Protein AF-A0A925H6K3-F1 (afdb_monomer_lite)

Structure (mmCIF, N/CA/C/O backbone):
data_AF-A0A925H6K3-F1
#
_entry.id   AF-A0A925H6K3-F1
#
loop_
_atom_site.group_PDB
_atom_site.id
_atom_site.type_symbol
_atom_site.label_atom_id
_atom_site.label_alt_id
_atom_site.label_comp_id
_atom_site.label_asym_id
_atom_site.label_entity_id
_atom_site.label_seq_id
_atom_site.pdbx_PDB_ins_code
_atom_site.Cartn_x
_atom_site.Cartn_y
_atom_site.Cartn_z
_atom_site.occupancy
_atom_site.B_iso_or_equiv
_atom_site.auth_seq_id
_atom_site.auth_comp_id
_atom_site.auth_asym_id
_atom_site.auth_atom_id
_atom_site.pdbx_PDB_model_num
ATOM 1 N N . ALA A 1 1 ? 1.973 14.344 10.032 1.00 70.00 1 ALA A N 1
ATOM 2 C CA . ALA A 1 1 ? 1.723 12.887 10.063 1.00 70.00 1 ALA A CA 1
ATOM 3 C C . ALA A 1 1 ? 0.424 12.586 10.804 1.00 70.00 1 ALA A C 1
ATOM 5 O O . ALA A 1 1 ? -0.389 11.840 10.281 1.00 70.00 1 ALA A O 1
ATOM 6 N N . GLU A 1 2 ? 0.194 13.216 11.958 1.00 78.38 2 GLU A N 1
ATOM 7 C CA . GLU A 1 2 ? -1.033 13.057 12.755 1.00 78.38 2 GLU A CA 1
ATOM 8 C C . GLU A 1 2 ? -2.308 13.470 11.998 1.00 78.38 2 GLU A C 1
ATOM 10 O O . GLU A 1 2 ? -3.217 12.654 11.888 1.00 78.38 2 GLU A O 1
ATOM 15 N N . ASP A 1 3 ? -2.327 14.631 11.332 1.00 89.44 3 ASP A N 1
ATOM 16 C CA . ASP A 1 3 ? -3.476 15.042 10.495 1.00 89.44 3 ASP A CA 1
ATOM 17 C C . ASP A 1 3 ? -3.797 14.036 9.373 1.00 89.44 3 ASP A C 1
ATOM 19 O O . ASP A 1 3 ? -4.956 13.802 9.019 1.00 89.44 3 ASP A O 1
ATOM 23 N N . ALA A 1 4 ? -2.759 13.412 8.803 1.00 94.06 4 ALA A N 1
ATOM 24 C CA . ALA A 1 4 ? -2.916 12.405 7.757 1.00 94.06 4 ALA A CA 1
ATOM 25 C C . ALA A 1 4 ? -3.494 11.099 8.320 1.00 94.06 4 ALA A C 1
ATOM 27 O O . ALA A 1 4 ? -4.319 10.467 7.662 1.00 94.06 4 ALA A O 1
ATOM 28 N N . LEU A 1 5 ? -3.101 10.724 9.542 1.00 96.12 5 LEU A N 1
ATOM 29 C CA . LEU A 1 5 ? -3.650 9.572 10.251 1.00 96.12 5 LEU A CA 1
ATOM 30 C C . LEU A 1 5 ? -5.125 9.780 10.584 1.00 96.12 5 LEU A C 1
ATOM 32 O O . LEU A 1 5 ? -5.945 8.935 10.236 1.00 96.12 5 LEU A O 1
ATOM 36 N N . GLU A 1 6 ? -5.476 10.919 11.179 1.00 96.56 6 GLU A N 1
ATOM 37 C CA . GLU A 1 6 ? -6.867 11.254 11.493 1.00 96.56 6 GLU A CA 1
ATOM 38 C C . GLU A 1 6 ? -7.745 11.232 10.233 1.00 96.56 6 GLU A C 1
ATOM 40 O O . GLU A 1 6 ? -8.830 10.648 10.225 1.00 96.56 6 GLU A O 1
ATOM 45 N N . THR A 1 7 ? -7.249 11.809 9.137 1.00 97.19 7 THR A N 1
ATOM 46 C CA . THR A 1 7 ? -7.962 11.825 7.854 1.00 97.19 7 THR A CA 1
ATOM 47 C C . THR A 1 7 ? -8.149 10.417 7.287 1.00 97.19 7 THR A C 1
ATOM 49 O O . THR A 1 7 ? -9.247 10.072 6.848 1.00 97.19 7 THR A O 1
ATOM 52 N N . ALA A 1 8 ? -7.107 9.582 7.312 1.00 97.44 8 ALA A N 1
ATOM 53 C CA . ALA A 1 8 ? -7.175 8.212 6.811 1.00 97.44 8 ALA A CA 1
ATOM 54 C C . ALA A 1 8 ? -8.122 7.332 7.649 1.00 97.44 8 ALA A C 1
ATOM 56 O O . ALA A 1 8 ? -8.886 6.548 7.086 1.00 97.44 8 ALA A O 1
ATOM 57 N N . LEU A 1 9 ? -8.133 7.508 8.976 1.00 98.12 9 LEU A N 1
ATOM 58 C CA . LEU A 1 9 ? -9.061 6.822 9.882 1.00 98.12 9 LEU A CA 1
ATOM 59 C C . LEU A 1 9 ? -10.515 7.224 9.612 1.00 98.12 9 LEU A C 1
ATOM 61 O O . LEU A 1 9 ? -11.377 6.358 9.483 1.00 98.12 9 LEU A O 1
ATOM 65 N N . ARG A 1 10 ? -10.785 8.525 9.445 1.00 97.56 10 ARG A N 1
ATOM 66 C CA . ARG A 1 10 ? -12.121 9.021 9.076 1.00 97.56 10 ARG A CA 1
ATOM 67 C C . ARG A 1 10 ? -12.580 8.498 7.718 1.00 97.56 10 ARG A C 1
ATOM 69 O O . ARG A 1 10 ? -13.749 8.156 7.558 1.00 97.56 10 ARG A O 1
ATOM 76 N N . ALA A 1 11 ? -11.674 8.426 6.742 1.00 97.88 11 ALA A N 1
ATOM 77 C CA . ALA A 1 11 ? -11.981 7.865 5.431 1.00 97.88 11 ALA A CA 1
ATOM 78 C C . ALA A 1 11 ? -12.360 6.378 5.528 1.00 97.88 11 ALA A C 1
ATOM 80 O O . ALA A 1 11 ? -13.330 5.957 4.896 1.00 97.88 11 ALA A O 1
ATOM 81 N N . LEU A 1 12 ? -11.643 5.605 6.352 1.00 98.31 12 LEU A N 1
ATOM 82 C CA . LEU A 1 12 ? -11.968 4.202 6.605 1.00 98.31 12 LEU A CA 1
ATOM 83 C C . LEU A 1 12 ? -13.345 4.059 7.264 1.00 98.31 12 LEU A C 1
ATOM 85 O O . LEU A 1 12 ? -14.166 3.281 6.780 1.00 98.31 12 LEU A O 1
ATOM 89 N N . GLU A 1 13 ? -13.620 4.837 8.313 1.00 98.00 13 GLU A N 1
ATOM 90 C CA . GLU A 1 13 ? -14.911 4.821 9.012 1.00 98.00 13 GLU A CA 1
ATOM 91 C C . GLU A 1 13 ? -16.068 5.153 8.057 1.00 98.00 13 GLU A C 1
ATOM 93 O O . GLU A 1 13 ? -17.089 4.465 8.038 1.00 98.00 13 GLU A O 1
ATOM 98 N N . LEU A 1 14 ? -15.912 6.181 7.218 1.00 97.62 14 LEU A N 1
ATOM 99 C CA . LEU A 1 14 ? -16.936 6.560 6.246 1.00 97.62 14 LEU A CA 1
ATOM 100 C C . LEU A 1 14 ? -17.151 5.469 5.187 1.00 97.62 14 LEU A C 1
ATOM 102 O O . LEU A 1 14 ? -18.296 5.168 4.843 1.00 97.62 14 LEU A O 1
ATOM 106 N N . GLY A 1 15 ? -16.072 4.853 4.696 1.00 97.75 15 GLY A N 1
ATOM 107 C CA . GLY A 1 15 ? -16.148 3.710 3.786 1.00 97.75 15 GLY A CA 1
ATOM 108 C C . GLY A 1 15 ? -16.918 2.541 4.404 1.00 97.75 15 GLY A C 1
ATOM 109 O O . GLY A 1 15 ? -17.819 2.001 3.769 1.00 97.75 15 GLY A O 1
ATOM 110 N N . GLN A 1 16 ? -16.640 2.210 5.668 1.00 97.75 16 GLN A N 1
ATOM 111 C CA . GLN A 1 16 ? -17.345 1.161 6.413 1.00 97.75 16 GLN A CA 1
ATOM 112 C C . GLN A 1 16 ? -18.828 1.489 6.610 1.00 97.75 16 GLN A C 1
ATOM 114 O O . GLN A 1 16 ? -19.683 0.657 6.326 1.00 97.75 16 GLN A O 1
ATOM 119 N N . ARG A 1 17 ? -19.151 2.718 7.029 1.00 98.00 17 ARG A N 1
ATOM 120 C CA . ARG A 1 17 ? -20.538 3.176 7.232 1.00 98.00 17 ARG A CA 1
ATOM 121 C C . ARG A 1 17 ? -21.374 3.192 5.955 1.00 98.00 17 ARG A C 1
ATOM 123 O O . ARG A 1 17 ? -22.595 3.122 6.033 1.00 98.00 17 ARG A O 1
ATOM 130 N N . THR A 1 18 ? -20.727 3.351 4.805 1.00 97.81 18 THR A N 1
ATOM 131 C CA . THR A 1 18 ? -21.374 3.338 3.486 1.00 97.81 18 THR A CA 1
ATOM 132 C C . THR A 1 18 ? -21.274 1.980 2.795 1.00 97.81 18 THR A C 1
ATOM 134 O O . THR A 1 18 ? -21.737 1.852 1.666 1.00 97.81 18 THR A O 1
ATOM 137 N N . GLU A 1 19 ? -20.659 0.988 3.452 1.00 97.06 19 GLU A N 1
ATOM 138 C CA . GLU A 1 19 ? -20.369 -0.347 2.912 1.00 97.06 19 GLU A CA 1
ATOM 139 C C . GLU A 1 19 ? -19.629 -0.311 1.559 1.00 97.06 19 GLU A C 1
ATOM 141 O O . GLU A 1 19 ? -19.684 -1.247 0.758 1.00 97.06 19 GLU A O 1
ATOM 146 N N . ASN A 1 20 ? -18.898 0.777 1.298 1.00 97.94 20 ASN A N 1
ATOM 147 C CA . ASN A 1 20 ? -18.215 1.009 0.036 1.00 97.94 20 ASN A CA 1
ATOM 148 C C . ASN A 1 20 ? -16.816 0.380 0.066 1.00 97.94 20 ASN A C 1
ATOM 150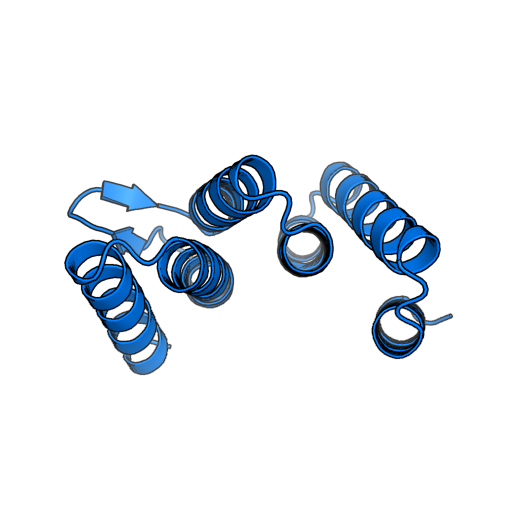 O O . ASN A 1 20 ? -15.873 0.939 0.632 1.00 97.94 20 ASN A O 1
ATOM 154 N N . GLN A 1 21 ? -16.683 -0.782 -0.574 1.00 97.62 21 GLN A N 1
ATOM 155 C CA . GLN A 1 21 ? -15.440 -1.557 -0.571 1.00 97.62 21 GLN A CA 1
ATOM 156 C C . GLN A 1 21 ? -14.266 -0.823 -1.240 1.00 97.62 21 GLN A C 1
ATOM 158 O O . GLN A 1 21 ? -13.146 -0.912 -0.740 1.00 97.62 21 GLN A O 1
ATOM 163 N N . ASP A 1 22 ? -14.511 -0.021 -2.284 1.00 96.56 22 ASP A N 1
ATOM 164 C CA . ASP A 1 22 ? -13.463 0.785 -2.929 1.00 96.56 22 ASP A CA 1
ATOM 165 C C . ASP A 1 22 ? -12.878 1.816 -1.955 1.00 96.56 22 ASP A C 1
ATOM 167 O O . ASP A 1 22 ? -11.657 1.999 -1.871 1.00 96.56 22 ASP A O 1
ATOM 171 N N . TYR A 1 23 ? -13.743 2.486 -1.186 1.00 97.69 23 TYR A N 1
ATOM 172 C CA . TYR A 1 23 ? -13.327 3.453 -0.170 1.00 97.69 23 TYR A CA 1
ATOM 173 C C . TYR A 1 23 ? -12.625 2.781 1.003 1.00 97.69 23 TYR A C 1
ATOM 175 O O . TYR A 1 23 ? -11.583 3.272 1.434 1.00 97.69 23 TYR A O 1
ATOM 183 N N . ILE A 1 24 ? -13.131 1.638 1.468 1.00 98.56 24 ILE A N 1
ATOM 184 C CA . ILE A 1 24 ? -12.493 0.847 2.528 1.00 98.56 24 ILE A CA 1
ATOM 185 C C . ILE A 1 24 ? -11.076 0.438 2.103 1.00 98.56 24 ILE A C 1
ATOM 187 O O . ILE A 1 24 ? -10.109 0.710 2.816 1.00 98.56 24 ILE A O 1
ATOM 191 N N . ALA A 1 25 ? -10.922 -0.153 0.918 1.00 98.44 25 ALA A N 1
ATOM 192 C CA . ALA A 1 25 ? -9.633 -0.616 0.413 1.00 98.44 25 ALA A CA 1
ATOM 193 C C . ALA A 1 25 ? -8.643 0.535 0.171 1.00 98.44 25 ALA A C 1
ATOM 195 O O . ALA A 1 25 ? -7.453 0.424 0.487 1.00 98.44 25 ALA A O 1
ATOM 196 N N . SER A 1 26 ? -9.130 1.664 -0.352 1.00 98.38 26 SER A N 1
ATOM 197 C CA . SER A 1 26 ? -8.320 2.868 -0.567 1.00 98.38 26 SER A CA 1
ATOM 198 C C . SER A 1 26 ? -7.865 3.500 0.749 1.00 98.38 26 SER A C 1
ATOM 200 O O . SER A 1 26 ? -6.706 3.914 0.868 1.00 98.38 26 SER A O 1
ATOM 202 N N . ALA A 1 27 ? -8.745 3.542 1.751 1.00 98.44 27 ALA A N 1
ATOM 203 C CA . ALA A 1 27 ? -8.416 4.030 3.083 1.00 98.44 27 ALA A CA 1
ATOM 204 C C . ALA A 1 27 ? -7.369 3.135 3.756 1.00 98.44 27 ALA A C 1
ATOM 206 O O . ALA A 1 27 ? -6.387 3.653 4.281 1.00 98.44 27 ALA A O 1
ATOM 207 N N . TRP A 1 28 ? -7.488 1.808 3.641 1.00 98.81 28 TRP A N 1
ATOM 208 C CA . TRP A 1 28 ? -6.473 0.876 4.140 1.00 98.81 28 TRP A CA 1
ATOM 209 C C . TRP A 1 28 ? -5.093 1.084 3.510 1.00 98.81 28 TRP A C 1
ATOM 211 O O . TRP A 1 28 ? -4.095 1.132 4.228 1.00 98.81 28 TRP A O 1
ATOM 221 N N . ARG A 1 29 ? -5.011 1.291 2.188 1.00 98.75 29 ARG A N 1
ATOM 222 C CA . ARG A 1 29 ? -3.728 1.613 1.536 1.00 98.75 29 ARG A CA 1
ATOM 223 C C . ARG A 1 29 ? -3.151 2.919 2.072 1.00 98.75 29 ARG A C 1
ATOM 225 O O . ARG A 1 29 ? -1.947 3.017 2.297 1.00 98.75 29 ARG A O 1
ATOM 232 N N . THR A 1 30 ? -4.008 3.916 2.275 1.00 98.44 30 THR A N 1
ATOM 233 C CA . THR A 1 30 ? -3.603 5.219 2.814 1.00 98.44 30 THR A CA 1
ATOM 234 C C . THR A 1 30 ? -3.094 5.077 4.245 1.00 98.44 30 THR A C 1
ATOM 236 O O . THR A 1 30 ? -2.052 5.637 4.567 1.00 98.44 30 THR A O 1
ATOM 239 N N . LEU A 1 31 ? -3.753 4.268 5.078 1.00 98.50 31 LEU A N 1
ATOM 240 C CA . LEU A 1 31 ? -3.275 3.920 6.415 1.00 98.50 31 LEU A CA 1
ATOM 241 C C . LEU A 1 31 ? -1.920 3.210 6.361 1.00 98.50 31 LEU A C 1
ATOM 243 O O . LEU A 1 31 ? -1.061 3.542 7.164 1.00 98.50 31 LEU A O 1
ATOM 247 N N . GLY A 1 32 ? -1.677 2.326 5.387 1.00 98.31 32 GLY A N 1
ATOM 248 C CA . GLY A 1 32 ? -0.357 1.718 5.178 1.00 98.31 32 GLY A CA 1
ATOM 249 C C . GLY A 1 32 ? 0.729 2.750 4.861 1.00 98.31 32 GLY A C 1
ATOM 250 O O . GLY A 1 32 ? 1.802 2.736 5.463 1.00 98.31 32 GLY A O 1
ATOM 251 N N . LEU A 1 33 ? 0.434 3.713 3.982 1.00 98.00 33 LEU A N 1
ATOM 252 C CA . LEU A 1 33 ? 1.345 4.825 3.684 1.00 98.00 33 LEU A CA 1
ATOM 253 C C . LEU A 1 33 ? 1.593 5.709 4.912 1.00 98.00 33 LEU A C 1
ATOM 255 O O . LEU A 1 33 ? 2.735 6.067 5.190 1.00 98.00 33 LEU A O 1
ATOM 259 N N . VAL A 1 34 ? 0.549 6.046 5.664 1.00 97.56 34 VAL A N 1
ATOM 260 C CA . VAL A 1 34 ? 0.669 6.866 6.872 1.00 97.56 34 VAL A CA 1
ATOM 261 C C . VAL A 1 34 ? 1.470 6.128 7.944 1.00 97.56 34 VAL A C 1
ATOM 263 O O . VAL A 1 34 ? 2.457 6.675 8.427 1.00 97.56 34 VAL A O 1
ATOM 266 N N . ALA A 1 35 ? 1.117 4.876 8.248 1.00 97.06 35 ALA A N 1
ATOM 267 C CA . ALA A 1 35 ? 1.806 4.015 9.208 1.00 97.06 35 ALA A CA 1
ATOM 268 C C . ALA A 1 35 ? 3.285 3.809 8.852 1.00 97.06 35 ALA A C 1
ATOM 270 O O . ALA A 1 35 ? 4.111 3.715 9.750 1.00 97.06 35 ALA A O 1
ATOM 271 N N . SER A 1 36 ? 3.651 3.823 7.563 1.00 96.06 36 SER A N 1
ATOM 272 C CA . SER A 1 36 ? 5.058 3.723 7.141 1.00 96.06 36 SER A CA 1
ATOM 273 C C . SER A 1 36 ? 5.943 4.884 7.621 1.00 96.06 36 SER A C 1
ATOM 275 O O . SER A 1 36 ? 7.165 4.763 7.613 1.00 96.06 36 SER A O 1
ATOM 277 N N . SER A 1 37 ? 5.335 6.000 8.041 1.00 95.00 37 SER A N 1
ATOM 278 C CA . SER A 1 37 ? 6.031 7.166 8.602 1.00 95.00 37 SER A CA 1
ATOM 279 C C . SER A 1 37 ? 6.143 7.137 10.132 1.00 95.00 37 SER A C 1
ATOM 281 O O . SER A 1 37 ? 6.729 8.054 10.706 1.00 95.00 37 SER A O 1
ATOM 283 N N . PHE A 1 38 ? 5.575 6.128 10.799 1.00 92.94 38 PHE A N 1
ATOM 284 C CA . PHE A 1 38 ? 5.644 5.957 12.250 1.00 92.94 38 PHE A CA 1
ATOM 285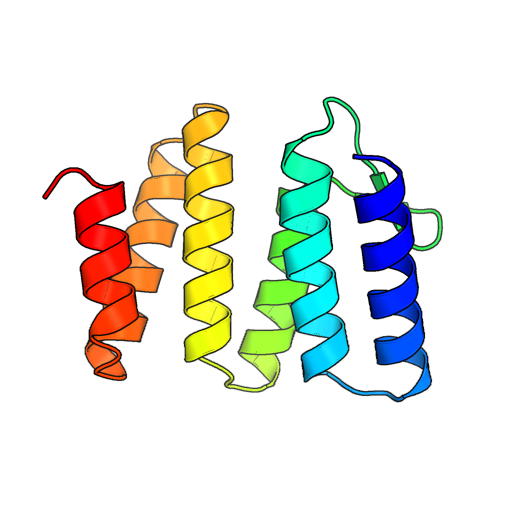 C C . PHE A 1 38 ? 6.609 4.824 12.610 1.00 92.94 38 PHE A C 1
ATOM 287 O O . PHE A 1 38 ? 6.717 3.829 11.898 1.00 92.94 38 PHE A O 1
ATOM 294 N N . ALA A 1 39 ? 7.316 4.985 13.731 1.00 91.62 39 ALA A N 1
ATOM 295 C CA . ALA A 1 39 ? 8.144 3.919 14.297 1.00 91.62 39 ALA A CA 1
ATOM 296 C C . ALA A 1 39 ? 7.290 2.853 15.004 1.00 91.62 39 ALA A C 1
ATOM 298 O O . ALA A 1 39 ? 7.618 1.672 14.965 1.00 91.62 39 ALA A O 1
ATOM 299 N N . GLU A 1 40 ? 6.187 3.287 15.616 1.00 93.94 40 GLU A N 1
ATOM 300 C CA . GLU A 1 40 ? 5.258 2.437 16.356 1.00 93.94 40 GLU A CA 1
ATOM 301 C C . GLU A 1 40 ? 3.993 2.142 15.532 1.00 93.94 40 GLU A C 1
ATOM 303 O O . GLU A 1 40 ? 3.597 2.967 14.699 1.00 93.94 40 GLU A O 1
ATOM 308 N N . PRO A 1 41 ? 3.323 0.999 15.769 1.00 96.56 41 PRO A N 1
ATOM 309 C CA . PRO A 1 41 ? 2.032 0.695 15.162 1.00 96.56 41 PRO A CA 1
ATOM 310 C C . PRO A 1 41 ? 0.976 1.770 15.442 1.00 96.56 41 PRO A C 1
ATOM 312 O O . PRO A 1 41 ? 0.915 2.346 16.530 1.00 96.56 41 PRO A O 1
ATOM 315 N N . ILE A 1 42 ? 0.086 1.987 14.477 1.00 96.69 42 ILE A N 1
ATOM 316 C CA . ILE A 1 42 ? -1.079 2.859 14.642 1.00 96.69 42 ILE A CA 1
ATOM 317 C C . ILE A 1 42 ? -2.258 2.071 15.219 1.00 96.69 42 ILE A C 1
ATOM 319 O O . ILE A 1 42 ? -2.344 0.855 15.056 1.00 96.69 42 ILE A O 1
ATOM 323 N N . LEU A 1 43 ? -3.197 2.758 15.869 1.00 97.31 43 LEU A N 1
ATOM 324 C CA . LEU A 1 43 ? -4.439 2.143 16.335 1.00 97.31 43 LEU A CA 1
ATOM 325 C C . LEU A 1 43 ? -5.544 2.321 15.295 1.00 97.31 43 LEU A C 1
ATOM 327 O O . LEU A 1 43 ? -5.925 3.445 14.971 1.00 97.31 43 LEU A O 1
ATOM 331 N N . VAL A 1 44 ? -6.098 1.209 14.816 1.00 97.19 44 VAL A N 1
ATOM 332 C CA . VAL A 1 44 ? -7.262 1.191 13.924 1.00 97.19 44 VAL A CA 1
ATOM 333 C C . VAL A 1 44 ? -8.343 0.343 14.579 1.00 97.19 44 VAL A C 1
ATOM 335 O O . VAL A 1 44 ? -8.141 -0.842 14.821 1.00 97.19 44 VAL A O 1
ATOM 338 N N . GLY A 1 45 ? -9.477 0.952 14.938 1.00 91.81 45 GLY A N 1
ATOM 339 C CA . GLY A 1 45 ? -10.558 0.240 15.637 1.00 91.81 45 GLY A CA 1
ATOM 340 C C . GLY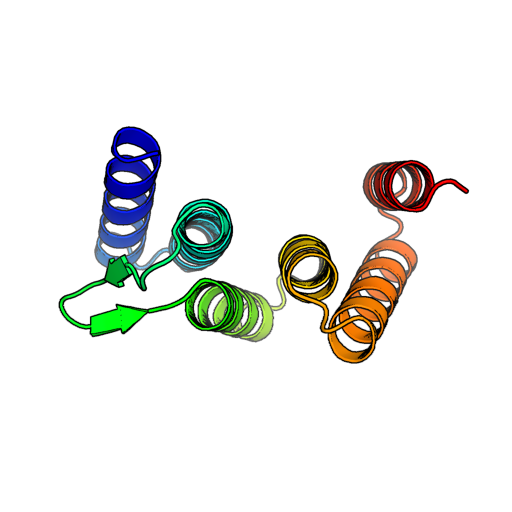 A 1 45 ? -10.159 -0.334 17.006 1.00 91.81 45 GLY A C 1
ATOM 341 O O . GLY A 1 45 ? -10.764 -1.297 17.460 1.00 91.81 45 GLY A O 1
ATOM 342 N N . GLY A 1 46 ? -9.133 0.231 17.654 1.00 93.12 46 GLY A N 1
ATOM 343 C CA . GLY A 1 46 ? -8.593 -0.263 18.927 1.00 93.12 46 GLY A CA 1
ATOM 344 C C . GLY A 1 46 ? -7.531 -1.358 18.791 1.00 93.12 46 GLY A C 1
ATOM 345 O O . GLY A 1 46 ? -6.950 -1.756 19.797 1.00 93.12 46 GLY A O 1
ATOM 346 N N . GLU A 1 47 ? -7.225 -1.806 17.573 1.00 97.00 47 GLU A N 1
ATOM 347 C CA . GLU A 1 47 ? -6.171 -2.785 17.315 1.00 97.00 47 GLU A CA 1
ATOM 348 C C . GLU A 1 47 ? -4.898 -2.108 16.807 1.00 97.00 47 GLU A C 1
ATOM 350 O O . GLU A 1 47 ? -4.948 -1.226 15.946 1.00 97.00 47 GLU A O 1
ATOM 355 N N . ALA A 1 48 ? -3.748 -2.547 17.320 1.00 97.69 48 ALA A N 1
ATOM 356 C CA . ALA A 1 48 ? -2.445 -2.117 16.829 1.00 97.69 48 ALA A CA 1
ATOM 357 C C . ALA A 1 48 ? -2.180 -2.723 15.445 1.00 97.69 48 ALA A C 1
ATOM 359 O O . ALA A 1 48 ? -2.206 -3.943 15.271 1.00 97.69 48 ALA A O 1
ATOM 360 N N . ARG A 1 49 ? -1.921 -1.866 14.459 1.00 98.19 49 ARG A N 1
ATOM 361 C CA . ARG A 1 49 ? -1.660 -2.239 13.068 1.00 98.19 49 ARG A CA 1
ATOM 362 C C . ARG A 1 49 ? -0.404 -1.521 12.583 1.00 98.19 49 ARG A C 1
ATOM 364 O O . ARG A 1 49 ? -0.281 -0.305 12.723 1.00 98.19 49 ARG A O 1
ATOM 371 N N . ASP A 1 50 ? 0.536 -2.273 12.023 1.00 97.75 50 ASP A N 1
ATOM 372 C CA . ASP A 1 50 ? 1.680 -1.705 11.312 1.00 97.75 50 ASP A CA 1
ATOM 373 C C . ASP A 1 50 ? 1.330 -1.441 9.834 1.00 97.75 50 ASP A C 1
ATOM 375 O O . ASP A 1 50 ? 0.227 -1.738 9.361 1.00 97.75 50 ASP A O 1
ATOM 379 N N . ALA A 1 51 ? 2.272 -0.866 9.084 1.00 98.00 51 ALA A N 1
ATOM 380 C CA . ALA A 1 51 ? 2.048 -0.552 7.676 1.00 98.00 51 ALA A CA 1
ATOM 381 C C . ALA A 1 51 ? 1.763 -1.804 6.830 1.00 98.00 51 ALA A C 1
ATOM 383 O O . ALA A 1 51 ? 0.889 -1.760 5.963 1.00 98.00 51 ALA A O 1
ATOM 384 N N . ALA A 1 52 ? 2.451 -2.918 7.101 1.00 98.00 52 ALA A N 1
ATOM 385 C CA . ALA A 1 52 ? 2.250 -4.180 6.394 1.00 98.00 52 ALA A CA 1
ATOM 386 C C . ALA A 1 52 ? 0.833 -4.732 6.617 1.00 98.00 52 ALA A C 1
ATOM 388 O O . ALA A 1 52 ? 0.177 -5.135 5.658 1.00 98.00 52 ALA A O 1
ATOM 389 N N . ALA A 1 53 ? 0.317 -4.679 7.849 1.00 98.50 53 ALA A N 1
ATOM 390 C CA . ALA A 1 53 ? -1.051 -5.073 8.163 1.00 98.50 53 ALA A CA 1
ATOM 391 C C . ALA A 1 53 ? -2.077 -4.208 7.413 1.00 98.50 53 ALA A C 1
ATOM 393 O O . ALA A 1 53 ? -3.023 -4.739 6.832 1.00 98.50 53 ALA A O 1
ATOM 394 N N . CYS A 1 54 ? -1.876 -2.888 7.362 1.00 98.75 54 CYS A N 1
ATOM 395 C CA . CYS A 1 54 ? -2.764 -1.989 6.623 1.00 98.75 54 CYS A CA 1
ATOM 396 C C . CYS A 1 54 ? -2.723 -2.225 5.101 1.00 98.75 54 CYS A C 1
ATOM 398 O O . CYS A 1 54 ? -3.773 -2.264 4.455 1.00 98.75 54 CYS A O 1
ATOM 400 N N . PHE A 1 55 ? -1.537 -2.426 4.514 1.00 98.75 55 PHE A N 1
ATOM 401 C CA . PHE A 1 55 ? -1.424 -2.796 3.100 1.00 98.75 55 PHE A CA 1
ATOM 402 C C . PHE A 1 55 ? -2.062 -4.157 2.814 1.00 98.75 55 PHE A C 1
ATOM 404 O O . PHE A 1 55 ? -2.728 -4.302 1.790 1.00 98.75 55 PHE A O 1
ATOM 411 N N . GLY A 1 56 ? -1.920 -5.121 3.726 1.00 98.75 56 GLY A N 1
ATOM 412 C CA . GLY A 1 56 ? -2.547 -6.437 3.643 1.00 98.75 56 GLY A CA 1
ATOM 413 C C . GLY A 1 56 ? -4.073 -6.364 3.571 1.00 98.75 56 GLY A C 1
ATOM 414 O O . GLY A 1 56 ? -4.663 -6.980 2.685 1.00 98.75 56 GLY A O 1
ATOM 415 N N . GLU A 1 57 ? -4.715 -5.560 4.425 1.00 98.69 57 GLU A N 1
ATOM 416 C CA . GLU A 1 57 ? -6.172 -5.353 4.365 1.00 98.69 57 GLU A CA 1
ATOM 417 C C . GLU A 1 57 ? -6.604 -4.703 3.046 1.00 98.69 57 GLU A C 1
ATOM 419 O O . GLU A 1 57 ? -7.556 -5.156 2.413 1.00 98.69 57 GLU A O 1
ATOM 424 N N . SER A 1 58 ? -5.874 -3.683 2.580 1.00 98.88 58 SER A N 1
ATOM 425 C CA . SER A 1 58 ? -6.151 -3.058 1.280 1.00 98.88 58 SER A CA 1
ATOM 426 C C . SER A 1 58 ? -6.055 -4.062 0.133 1.00 98.88 58 SER A C 1
ATOM 428 O O . SER A 1 58 ? -6.940 -4.132 -0.721 1.00 98.88 58 SER A O 1
ATOM 430 N N . LEU A 1 59 ? -4.982 -4.857 0.126 1.00 98.69 59 LEU A N 1
ATOM 431 C CA . LEU A 1 59 ? -4.721 -5.853 -0.901 1.00 98.69 59 LEU A CA 1
ATOM 432 C C . LEU A 1 59 ? -5.807 -6.928 -0.909 1.00 98.69 59 LEU A C 1
ATOM 434 O O . LEU A 1 59 ? -6.283 -7.292 -1.983 1.00 98.69 59 LEU A O 1
ATOM 438 N N . ARG A 1 60 ? -6.223 -7.402 0.272 1.00 98.75 60 ARG A N 1
ATOM 439 C CA . ARG A 1 60 ? -7.297 -8.385 0.430 1.00 98.75 60 ARG A CA 1
ATOM 440 C C . ARG A 1 60 ? -8.598 -7.875 -0.188 1.00 98.75 60 ARG A C 1
ATOM 442 O O . ARG A 1 60 ? -9.140 -8.541 -1.065 1.00 98.75 60 ARG A O 1
ATOM 449 N N . VAL A 1 61 ? -9.042 -6.675 0.191 1.00 98.62 61 VAL A N 1
ATOM 450 C CA . VAL A 1 61 ? -10.307 -6.115 -0.312 1.00 98.62 61 VAL A CA 1
ATOM 451 C C . VAL A 1 61 ? -10.243 -5.881 -1.826 1.00 98.62 61 VAL A C 1
ATOM 453 O O . VAL A 1 61 ? -11.119 -6.348 -2.547 1.00 98.62 61 VAL A O 1
ATOM 456 N N . PHE A 1 62 ? -9.181 -5.263 -2.359 1.00 98.75 62 PHE A N 1
ATOM 457 C CA . PHE A 1 62 ? -9.066 -5.079 -3.814 1.00 98.75 62 PHE A CA 1
ATOM 458 C C . PHE A 1 62 ? -8.982 -6.400 -4.593 1.00 98.75 62 PHE A C 1
ATOM 460 O O . PHE A 1 62 ? -9.455 -6.465 -5.728 1.00 98.75 62 PHE A O 1
ATOM 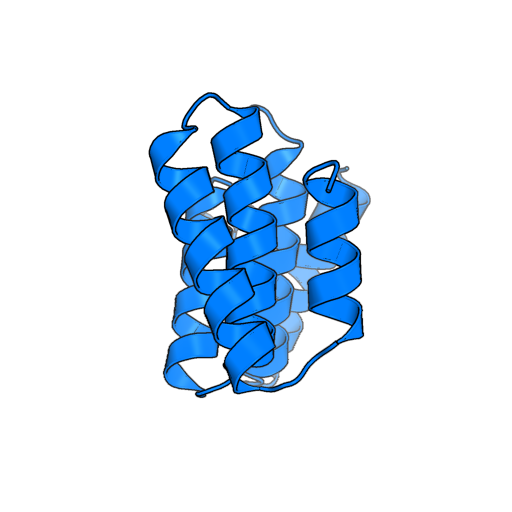467 N N . THR A 1 63 ? -8.418 -7.455 -3.997 1.00 98.31 63 THR A N 1
ATOM 468 C CA . THR A 1 63 ? -8.405 -8.799 -4.595 1.00 98.31 63 THR A CA 1
ATOM 469 C C . THR A 1 63 ? -9.813 -9.388 -4.653 1.00 98.31 63 THR A C 1
ATOM 471 O O . THR A 1 63 ? -10.225 -9.867 -5.706 1.00 98.31 63 THR A O 1
ATOM 474 N N . GLU A 1 64 ? -10.571 -9.311 -3.556 1.00 98.25 64 GLU A N 1
ATOM 475 C CA . GLU A 1 64 ? -11.964 -9.780 -3.482 1.00 98.25 64 GLU A CA 1
ATOM 476 C C . GLU A 1 64 ? -12.874 -9.042 -4.480 1.00 98.25 64 GLU A C 1
ATOM 478 O O . GLU A 1 64 ? -13.773 -9.642 -5.066 1.00 98.25 64 GLU A O 1
ATOM 483 N N . MET A 1 65 ? -12.600 -7.760 -4.733 1.00 97.62 65 MET A N 1
ATOM 484 C CA . MET A 1 65 ? -13.320 -6.943 -5.716 1.00 97.62 65 MET A CA 1
ATOM 485 C C . MET A 1 65 ? -12.899 -7.186 -7.174 1.00 97.62 65 MET A C 1
ATOM 487 O O . MET A 1 65 ? -13.557 -6.693 -8.089 1.00 97.62 65 MET A O 1
ATOM 491 N N . GLY A 1 66 ? -11.780 -7.876 -7.419 1.00 98.00 66 GLY A N 1
ATOM 492 C CA . GLY A 1 66 ? -11.179 -7.975 -8.754 1.00 98.00 66 GLY A CA 1
ATOM 493 C C . GLY A 1 66 ? -10.604 -6.649 -9.281 1.00 98.00 66 GLY A C 1
ATOM 494 O O . GLY A 1 66 ? -10.415 -6.485 -10.489 1.00 98.00 66 GLY A O 1
ATOM 495 N N . ALA A 1 67 ? -10.312 -5.691 -8.396 1.00 98.38 67 ALA A N 1
ATOM 496 C CA . ALA A 1 67 ? -9.786 -4.366 -8.723 1.00 98.38 67 ALA A CA 1
ATOM 497 C C . ALA A 1 67 ? -8.263 -4.409 -8.962 1.00 98.38 67 ALA A C 1
ATOM 499 O O . ALA A 1 67 ? -7.461 -3.834 -8.224 1.00 98.38 67 ALA A O 1
ATOM 500 N N . GLU A 1 68 ? -7.848 -5.100 -10.024 1.00 98.50 68 GLU A N 1
ATOM 501 C CA . GLU A 1 68 ? -6.442 -5.426 -10.303 1.00 98.50 68 GLU A CA 1
ATOM 502 C C . GLU A 1 68 ? -5.524 -4.193 -10.403 1.00 98.50 68 GLU A C 1
ATOM 504 O O . GLU A 1 68 ? -4.384 -4.228 -9.940 1.00 98.50 68 GLU A O 1
ATOM 509 N N . ALA A 1 69 ? -6.008 -3.084 -10.972 1.00 98.50 69 ALA A N 1
ATOM 510 C CA . ALA A 1 69 ? -5.222 -1.852 -11.065 1.00 98.50 69 ALA A CA 1
ATOM 511 C C . ALA A 1 69 ? -4.911 -1.262 -9.679 1.00 98.50 69 ALA A C 1
ATOM 513 O O . ALA A 1 69 ? -3.790 -0.816 -9.439 1.00 98.50 69 ALA A O 1
ATOM 514 N N . GLU A 1 70 ? -5.875 -1.285 -8.755 1.00 98.69 70 GLU A N 1
ATOM 515 C CA . GLU A 1 70 ? -5.660 -0.810 -7.387 1.00 98.69 70 GLU A CA 1
ATOM 516 C C . GLU A 1 70 ? -4.793 -1.782 -6.588 1.00 98.69 70 GLU A C 1
ATOM 518 O O . GLU A 1 70 ? -3.878 -1.343 -5.892 1.00 98.69 70 GLU A O 1
ATOM 523 N N . ARG A 1 71 ? -4.986 -3.095 -6.778 1.00 98.69 71 ARG A N 1
ATOM 524 C CA . ARG A 1 71 ? -4.116 -4.133 -6.209 1.00 98.69 71 ARG A CA 1
ATOM 525 C C . ARG A 1 71 ? -2.649 -3.890 -6.572 1.00 98.69 71 ARG A C 1
ATOM 527 O O . ARG A 1 71 ? -1.787 -3.897 -5.696 1.00 98.69 71 ARG A O 1
ATOM 534 N N . ALA A 1 72 ? -2.368 -3.607 -7.844 1.00 98.81 72 ALA A N 1
ATOM 535 C CA . ALA A 1 72 ? -1.023 -3.281 -8.311 1.00 98.81 72 ALA A CA 1
ATOM 536 C C . ALA A 1 72 ? -0.464 -2.021 -7.634 1.00 98.81 72 ALA A C 1
ATOM 538 O O . ALA A 1 72 ? 0.676 -2.018 -7.172 1.00 98.81 72 ALA A O 1
ATOM 539 N N . ARG A 1 73 ? -1.270 -0.962 -7.487 1.00 98.75 73 ARG A N 1
ATOM 540 C CA . ARG A 1 73 ? -0.820 0.242 -6.773 1.00 98.75 73 ARG A CA 1
ATOM 541 C C . ARG A 1 73 ? -0.500 -0.046 -5.305 1.00 98.75 73 ARG A C 1
ATOM 543 O O . ARG A 1 73 ? 0.529 0.428 -4.830 1.00 98.75 73 ARG A O 1
ATOM 550 N N . THR A 1 74 ? -1.328 -0.832 -4.612 1.00 98.81 74 THR A N 1
ATOM 551 C CA . THR A 1 74 ? -1.061 -1.267 -3.230 1.00 98.81 74 THR A CA 1
ATOM 552 C C . THR A 1 74 ? 0.241 -2.065 -3.147 1.00 98.81 74 THR A C 1
ATOM 554 O O . THR A 1 74 ? 1.074 -1.764 -2.297 1.00 98.81 74 THR A O 1
ATOM 557 N N . LEU A 1 75 ? 0.474 -3.011 -4.065 1.00 98.81 75 LEU A N 1
ATOM 558 C CA . LEU A 1 75 ? 1.720 -3.786 -4.131 1.00 98.81 75 LEU A CA 1
ATOM 559 C C . LEU A 1 75 ? 2.952 -2.906 -4.355 1.00 98.81 75 LEU A C 1
ATOM 561 O O . LEU A 1 75 ? 3.966 -3.112 -3.694 1.00 98.81 75 LEU A O 1
ATOM 565 N N . ARG A 1 76 ? 2.891 -1.912 -5.250 1.00 98.56 76 ARG A N 1
ATOM 566 C CA . ARG A 1 76 ? 4.004 -0.968 -5.451 1.00 98.56 76 ARG A CA 1
ATOM 567 C C . ARG A 1 76 ? 4.297 -0.172 -4.182 1.00 98.56 76 ARG A C 1
ATOM 569 O O . ARG A 1 76 ? 5.458 0.010 -3.820 1.00 98.56 76 ARG A O 1
ATOM 576 N N . ASP A 1 77 ? 3.260 0.339 -3.530 1.00 98.50 77 ASP A N 1
ATOM 577 C CA . ASP A 1 77 ? 3.406 1.157 -2.327 1.00 98.50 77 ASP A CA 1
ATOM 578 C C . ASP A 1 77 ? 3.984 0.328 -1.168 1.00 98.50 77 ASP A C 1
ATOM 580 O O . ASP A 1 77 ? 4.947 0.756 -0.530 1.00 98.50 77 ASP A O 1
ATOM 584 N N . TRP A 1 78 ? 3.504 -0.905 -0.992 1.00 98.62 78 TRP A N 1
ATOM 585 C CA . TRP A 1 78 ? 4.037 -1.852 -0.014 1.00 98.62 78 TRP A CA 1
ATOM 586 C C . TRP A 1 78 ? 5.469 -2.300 -0.354 1.00 98.62 78 TRP A C 1
ATOM 588 O O . TRP A 1 78 ? 6.339 -2.334 0.514 1.00 98.62 78 TRP A O 1
ATOM 598 N N . ALA A 1 79 ? 5.780 -2.544 -1.628 1.00 98.38 79 ALA A N 1
ATOM 599 C CA . ALA A 1 79 ? 7.133 -2.879 -2.071 1.00 98.38 79 ALA A CA 1
ATOM 600 C C . ALA A 1 79 ? 8.165 -1.810 -1.686 1.00 98.38 79 ALA A C 1
ATOM 602 O O . ALA A 1 79 ? 9.286 -2.141 -1.295 1.00 98.38 79 ALA A O 1
ATOM 603 N N . ARG A 1 80 ? 7.794 -0.526 -1.795 1.00 97.31 80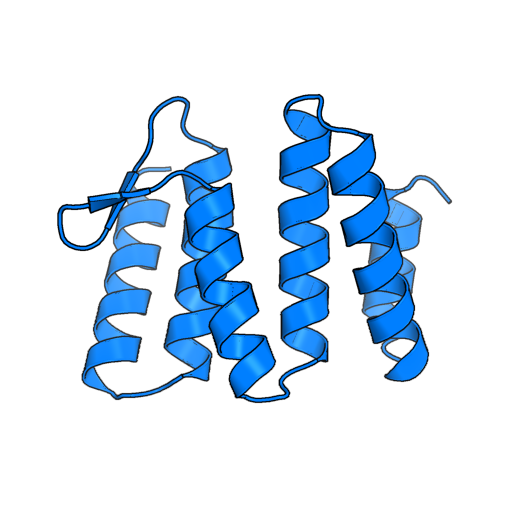 ARG A N 1
ATOM 604 C CA . ARG A 1 80 ? 8.651 0.592 -1.373 1.00 97.31 80 ARG A CA 1
ATOM 605 C C . ARG A 1 80 ? 8.881 0.574 0.134 1.00 97.31 80 ARG A C 1
ATOM 607 O O . ARG A 1 80 ? 10.016 0.762 0.563 1.00 97.31 80 ARG A O 1
ATOM 614 N N . TYR A 1 81 ? 7.832 0.308 0.908 1.00 97.19 81 TYR A N 1
ATOM 615 C CA . TYR A 1 81 ? 7.933 0.173 2.356 1.00 97.19 81 TYR A CA 1
ATOM 616 C C . TYR A 1 81 ? 8.871 -0.973 2.768 1.00 97.19 81 TYR A C 1
ATOM 618 O O . TYR A 1 81 ? 9.822 -0.724 3.507 1.00 97.19 81 TYR A O 1
ATOM 626 N N . GLU A 1 82 ? 8.684 -2.188 2.235 1.00 97.69 82 GLU A N 1
ATOM 627 C CA . GLU A 1 82 ? 9.533 -3.343 2.582 1.00 97.69 82 GLU A CA 1
ATOM 628 C C . GLU A 1 82 ? 11.003 -3.129 2.193 1.00 97.69 82 GLU A C 1
ATOM 630 O O . GLU A 1 82 ? 11.910 -3.394 2.981 1.00 97.69 82 GLU A O 1
ATOM 635 N N . ARG A 1 83 ? 11.263 -2.539 1.020 1.00 95.69 83 ARG A N 1
ATOM 636 C CA . ARG A 1 83 ? 12.632 -2.165 0.626 1.00 95.69 83 ARG A CA 1
ATOM 637 C C . ARG A 1 83 ? 13.244 -1.139 1.577 1.00 95.69 83 ARG A C 1
ATOM 639 O O . ARG A 1 83 ? 14.405 -1.284 1.949 1.00 95.69 83 ARG A O 1
ATOM 646 N N . GLY A 1 84 ? 12.477 -0.124 1.977 1.00 94.56 84 GLY A N 1
ATOM 647 C CA . GLY A 1 84 ? 12.935 0.932 2.884 1.00 94.56 84 GLY A CA 1
ATOM 648 C C . GLY A 1 84 ? 13.330 0.422 4.273 1.00 94.56 84 GLY A C 1
ATOM 649 O O . GLY A 1 84 ? 14.225 0.988 4.894 1.00 94.56 84 GLY A O 1
ATOM 650 N N . ARG A 1 85 ? 12.720 -0.676 4.734 1.00 94.19 85 ARG A N 1
ATOM 651 C CA . ARG A 1 85 ? 13.041 -1.343 6.011 1.00 94.19 85 ARG A CA 1
ATOM 652 C C . ARG A 1 85 ? 14.019 -2.517 5.888 1.00 94.19 85 ARG A C 1
ATOM 654 O O . ARG A 1 85 ? 14.266 -3.200 6.877 1.00 94.19 85 ARG A O 1
ATOM 661 N N . GLY A 1 86 ? 14.588 -2.738 4.702 1.00 94.50 86 GLY A N 1
ATOM 662 C CA . GLY A 1 86 ? 15.637 -3.734 4.464 1.00 94.50 86 GLY A CA 1
ATOM 663 C C . GLY A 1 86 ? 15.161 -5.102 3.966 1.00 94.50 86 GLY A C 1
ATOM 664 O O . GLY A 1 86 ? 16.007 -5.932 3.638 1.00 94.50 86 GLY A O 1
ATOM 665 N N . ASP A 1 87 ? 13.853 -5.339 3.824 1.00 95.75 87 ASP A N 1
ATOM 666 C CA . ASP A 1 87 ? 13.326 -6.552 3.184 1.00 95.75 87 ASP A CA 1
ATOM 667 C C . ASP A 1 87 ? 13.271 -6.373 1.656 1.00 95.75 87 ASP A C 1
ATOM 669 O O . ASP A 1 87 ? 12.234 -6.143 1.017 1.00 95.75 87 ASP A O 1
ATOM 673 N N . ALA A 1 88 ? 14.457 -6.442 1.050 1.00 94.44 88 ALA A N 1
ATOM 674 C CA . ALA A 1 88 ? 14.627 -6.281 -0.386 1.00 94.44 88 ALA A CA 1
ATOM 675 C C . ALA A 1 88 ? 13.964 -7.407 -1.198 1.00 94.44 88 ALA A C 1
ATOM 677 O O . ALA A 1 88 ? 13.513 -7.153 -2.319 1.00 94.44 88 ALA A O 1
ATOM 678 N N . GLU A 1 89 ? 13.891 -8.627 -0.657 1.00 96.81 89 GLU A N 1
ATOM 679 C CA . GLU A 1 89 ? 13.340 -9.792 -1.351 1.00 96.81 89 GLU A CA 1
ATOM 680 C C . GLU A 1 89 ? 11.820 -9.677 -1.491 1.00 96.81 89 GLU A C 1
ATOM 682 O O . GLU A 1 89 ? 11.302 -9.688 -2.618 1.00 96.81 89 GLU A O 1
ATOM 687 N N . SER A 1 90 ? 11.110 -9.479 -0.374 1.00 95.56 90 SER A N 1
ATOM 688 C CA . SER A 1 90 ? 9.656 -9.298 -0.382 1.00 95.56 90 SER A CA 1
ATOM 689 C C . SER A 1 90 ? 9.272 -8.090 -1.227 1.00 95.56 90 SER A C 1
ATOM 691 O O . SER A 1 90 ? 8.383 -8.178 -2.083 1.00 95.56 90 SER A O 1
ATOM 693 N N . GLY A 1 91 ? 9.990 -6.975 -1.061 1.00 97.69 91 GLY A N 1
ATOM 694 C CA . GLY A 1 91 ? 9.745 -5.771 -1.842 1.00 97.69 91 GLY A CA 1
ATOM 695 C C . GLY A 1 91 ? 9.996 -5.963 -3.341 1.00 97.69 91 GLY A C 1
ATOM 696 O O . GLY A 1 91 ? 9.209 -5.495 -4.161 1.00 97.69 91 GLY A O 1
ATOM 697 N N . ALA A 1 92 ? 11.038 -6.697 -3.747 1.00 97.56 92 ALA A N 1
ATOM 698 C CA . ALA A 1 92 ? 11.279 -6.998 -5.160 1.00 97.56 92 ALA A CA 1
ATOM 699 C C . ALA A 1 92 ? 10.207 -7.910 -5.771 1.00 97.56 92 ALA A C 1
ATOM 701 O O . ALA A 1 92 ? 9.822 -7.698 -6.925 1.00 97.56 92 ALA A O 1
ATOM 702 N N . ARG A 1 93 ? 9.696 -8.886 -5.011 1.00 98.38 93 ARG A N 1
ATOM 703 C CA . ARG A 1 93 ? 8.579 -9.736 -5.445 1.00 98.38 93 ARG A CA 1
ATOM 704 C C . ARG A 1 93 ? 7.323 -8.902 -5.703 1.00 98.38 93 ARG A C 1
ATOM 706 O O . ARG A 1 93 ? 6.787 -8.958 -6.807 1.00 98.38 93 ARG A O 1
ATOM 713 N N . MET A 1 94 ? 6.911 -8.085 -4.731 1.00 98.56 94 MET A N 1
ATOM 714 C CA . MET A 1 94 ? 5.726 -7.223 -4.851 1.00 98.56 94 MET A CA 1
ATOM 715 C C . MET A 1 94 ? 5.862 -6.194 -5.978 1.00 98.56 94 MET A C 1
ATOM 717 O O . MET A 1 94 ? 4.918 -5.954 -6.730 1.00 98.56 94 MET A O 1
ATOM 721 N N . TRP A 1 95 ? 7.059 -5.627 -6.152 1.00 98.44 95 TRP A N 1
ATOM 722 C CA . TRP A 1 95 ? 7.352 -4.708 -7.250 1.00 98.44 95 TRP A CA 1
ATOM 723 C C . TRP A 1 95 ? 7.159 -5.359 -8.622 1.00 98.44 95 TRP A C 1
ATOM 725 O O . TRP A 1 95 ? 6.544 -4.774 -9.516 1.00 98.44 95 TRP A O 1
ATOM 735 N N . ARG A 1 96 ? 7.677 -6.582 -8.798 1.00 98.50 96 ARG A N 1
ATOM 736 C CA . ARG A 1 96 ? 7.543 -7.332 -10.051 1.00 98.50 96 ARG A CA 1
ATOM 737 C C . ARG A 1 96 ? 6.079 -7.641 -10.350 1.00 98.50 96 ARG A C 1
ATOM 739 O O . ARG A 1 96 ? 5.621 -7.351 -11.450 1.00 98.50 96 ARG A O 1
ATOM 746 N N . GLU A 1 97 ? 5.344 -8.123 -9.354 1.00 98.62 97 GLU A N 1
ATOM 747 C CA . GLU A 1 97 ? 3.918 -8.435 -9.475 1.00 98.62 97 GLU A CA 1
ATOM 748 C C . GLU A 1 97 ? 3.090 -7.195 -9.856 1.00 98.62 97 GLU A C 1
ATOM 750 O O . GLU A 1 97 ? 2.300 -7.235 -10.799 1.00 98.62 97 GLU A O 1
ATOM 755 N N . SER A 1 98 ? 3.332 -6.050 -9.207 1.00 98.75 98 SER A N 1
ATOM 756 C CA . SER A 1 98 ? 2.709 -4.773 -9.581 1.00 98.75 98 SER A CA 1
ATOM 757 C C . SER A 1 98 ? 2.968 -4.416 -11.051 1.00 98.75 98 SER A C 1
ATOM 759 O O . SER A 1 98 ? 2.049 -4.019 -11.771 1.00 98.75 98 SER A O 1
ATOM 761 N N . ARG A 1 99 ? 4.219 -4.545 -11.515 1.00 98.56 99 ARG A N 1
ATOM 762 C CA . ARG A 1 99 ? 4.607 -4.226 -12.899 1.00 98.56 99 ARG A CA 1
ATOM 763 C C . ARG A 1 99 ? 3.942 -5.174 -13.901 1.00 98.56 99 ARG A C 1
ATOM 765 O O . ARG A 1 99 ? 3.477 -4.721 -14.946 1.00 98.56 99 ARG A O 1
ATOM 772 N N . GLU A 1 100 ? 3.861 -6.464 -13.583 1.00 98.69 100 GLU A N 1
ATOM 773 C CA . GLU A 1 100 ? 3.182 -7.476 -14.402 1.00 98.69 100 GLU A CA 1
ATOM 774 C C . GLU A 1 100 ? 1.689 -7.166 -14.562 1.00 98.69 100 GLU A C 1
ATOM 776 O O . GLU A 1 100 ? 1.165 -7.208 -15.680 1.00 98.69 100 GLU A O 1
ATOM 781 N N . ILE A 1 101 ? 1.009 -6.772 -13.480 1.00 98.75 101 ILE A N 1
ATOM 782 C CA . ILE A 1 101 ? -0.404 -6.384 -13.535 1.00 98.75 101 ILE A CA 1
ATOM 783 C C . ILE A 1 101 ? -0.593 -5.140 -14.409 1.00 98.75 101 ILE A C 1
ATOM 785 O O . ILE A 1 101 ? -1.414 -5.170 -15.328 1.00 98.75 101 ILE A O 1
ATOM 789 N N . PHE A 1 102 ? 0.176 -4.067 -14.188 1.00 98.75 102 PHE A N 1
ATOM 790 C CA . PHE A 1 102 ? 0.064 -2.859 -15.015 1.00 98.75 102 PHE A CA 1
ATOM 791 C C . PHE A 1 102 ? 0.367 -3.122 -16.492 1.00 98.75 102 PHE A C 1
ATOM 793 O O . PHE A 1 102 ? -0.287 -2.538 -17.358 1.00 98.75 102 PHE A O 1
ATOM 800 N N . SER A 1 103 ? 1.303 -4.027 -16.788 1.00 98.50 103 SER A N 1
ATOM 801 C CA . SER A 1 103 ? 1.608 -4.458 -18.154 1.00 98.50 103 SER A CA 1
ATOM 802 C C . SER A 1 103 ? 0.427 -5.189 -18.796 1.00 98.50 103 SER A C 1
ATOM 804 O O . SER A 1 103 ? -0.029 -4.798 -19.873 1.00 98.50 103 SER A O 1
ATOM 806 N N . ARG A 1 104 ? -0.158 -6.174 -18.099 1.00 98.56 104 ARG A N 1
ATOM 807 C CA . ARG A 1 104 ? -1.353 -6.903 -18.560 1.00 98.56 104 ARG A CA 1
ATOM 808 C C . ARG A 1 104 ? -2.549 -5.973 -18.795 1.00 98.56 104 ARG A C 1
ATOM 810 O O . ARG A 1 104 ? -3.263 -6.146 -19.779 1.00 98.56 104 ARG A O 1
ATOM 817 N N . LEU A 1 105 ? -2.737 -4.972 -17.933 1.00 98.38 105 LEU A N 1
ATOM 818 C CA . LEU A 1 105 ? -3.798 -3.963 -18.047 1.00 98.38 105 LEU A CA 1
ATOM 819 C C . LEU A 1 105 ? -3.456 -2.806 -19.006 1.00 98.38 105 LEU A C 1
ATOM 821 O O . LEU A 1 105 ? -4.291 -1.933 -19.231 1.00 98.38 105 LEU A O 1
ATOM 825 N N . ARG A 1 106 ? -2.244 -2.783 -19.579 1.00 98.38 106 ARG A N 1
ATOM 826 C CA . ARG A 1 106 ? -1.743 -1.738 -20.492 1.00 98.38 106 ARG A CA 1
ATOM 827 C C . ARG A 1 106 ? -1.774 -0.317 -19.903 1.00 98.38 106 ARG A C 1
ATOM 829 O O . ARG A 1 106 ? -1.948 0.665 -20.630 1.00 98.38 106 ARG A O 1
ATOM 836 N N . ILE A 1 107 ? -1.552 -0.179 -18.595 1.00 98.31 107 ILE A N 1
ATOM 83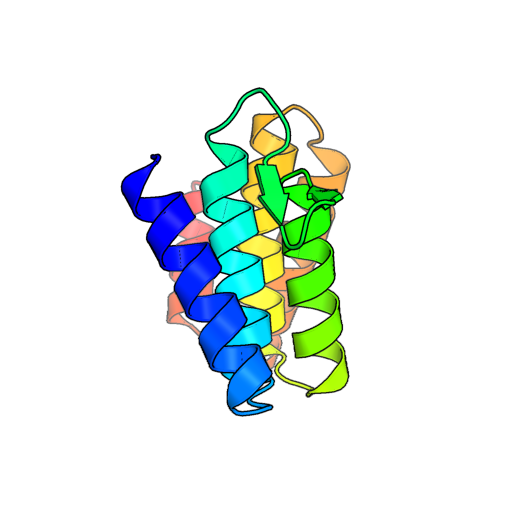7 C CA . ILE A 1 107 ? -1.542 1.114 -17.892 1.00 98.31 107 ILE A CA 1
ATOM 838 C C . ILE A 1 107 ? -0.147 1.748 -17.990 1.00 98.31 107 ILE A C 1
ATOM 840 O O . ILE A 1 107 ? 0.686 1.639 -17.092 1.00 98.31 107 ILE A O 1
ATOM 844 N N . ARG A 1 108 ? 0.122 2.413 -19.119 1.00 97.19 108 ARG A N 1
ATOM 845 C CA . ARG A 1 108 ? 1.467 2.920 -19.465 1.00 97.19 108 ARG A CA 1
ATOM 846 C C . ARG A 1 108 ? 2.054 3.908 -18.455 1.00 97.19 108 ARG A C 1
ATOM 848 O O . ARG A 1 108 ? 3.216 3.774 -18.096 1.00 97.19 108 ARG A O 1
ATOM 855 N N . HIS A 1 109 ? 1.255 4.847 -17.952 1.00 97.38 109 HIS A N 1
ATOM 856 C CA . HIS A 1 109 ? 1.750 5.871 -17.025 1.00 97.38 109 HIS A CA 1
ATOM 857 C C . HIS A 1 109 ? 2.216 5.285 -15.679 1.00 97.38 109 HIS A C 1
ATOM 859 O O . HIS A 1 109 ? 3.129 5.829 -15.060 1.00 97.38 109 HIS A O 1
ATOM 865 N N . GLU A 1 110 ? 1.630 4.168 -15.230 1.00 98.00 110 GLU A N 1
ATOM 866 C CA . GLU A 1 110 ? 2.091 3.464 -14.025 1.00 98.00 110 GLU A CA 1
ATOM 867 C C . GLU A 1 110 ? 3.414 2.733 -14.281 1.00 98.00 110 GLU A C 1
ATOM 869 O O . GLU A 1 110 ? 4.308 2.779 -13.440 1.00 98.00 110 GLU A O 1
ATOM 874 N N . LEU A 1 111 ? 3.587 2.129 -15.464 1.00 97.94 111 LEU A N 1
ATOM 875 C CA . LEU A 1 111 ? 4.858 1.513 -15.865 1.00 97.94 111 LEU A CA 1
ATOM 876 C C . LEU A 1 111 ? 5.983 2.552 -15.958 1.00 97.94 111 LEU A C 1
ATOM 878 O O . LEU A 1 111 ? 7.053 2.342 -15.399 1.00 97.94 111 LEU A O 1
ATOM 882 N N . GLU A 1 112 ? 5.725 3.695 -16.598 1.00 97.50 112 GLU A N 1
ATOM 883 C CA . GLU A 1 112 ? 6.677 4.812 -16.701 1.00 97.50 112 GLU A CA 1
ATOM 884 C C . GLU A 1 112 ? 7.033 5.393 -15.328 1.00 97.50 112 GLU A C 1
ATOM 886 O O . GLU A 1 112 ? 8.172 5.784 -15.071 1.00 97.50 112 GLU A O 1
ATOM 891 N N . ARG A 1 113 ? 6.058 5.467 -14.417 1.00 97.12 113 ARG A N 1
ATOM 892 C CA . ARG A 1 113 ? 6.307 5.852 -13.029 1.00 97.12 113 ARG A CA 1
ATOM 893 C C . ARG A 1 113 ? 7.219 4.846 -12.330 1.00 97.12 113 ARG A C 1
ATOM 895 O O . ARG A 1 113 ? 8.181 5.265 -11.696 1.00 97.12 113 ARG A O 1
ATOM 902 N N . MET A 1 114 ? 6.945 3.551 -12.466 1.00 97.25 114 MET A N 1
ATOM 903 C CA . MET A 1 114 ? 7.769 2.507 -11.858 1.00 97.25 114 MET A CA 1
ATOM 904 C C . MET A 1 114 ? 9.193 2.492 -12.427 1.00 97.25 114 MET A C 1
ATOM 906 O O . MET A 1 114 ? 10.133 2.426 -11.648 1.00 97.25 114 MET A O 1
ATOM 910 N N . SER A 1 115 ? 9.392 2.626 -13.741 1.00 95.69 115 SER A N 1
ATOM 911 C CA . SER A 1 115 ? 10.748 2.705 -14.314 1.00 95.69 115 SER A CA 1
ATOM 912 C C . SER A 1 115 ? 11.543 3.886 -13.745 1.00 95.69 115 SER A C 1
ATOM 914 O O . SER A 1 115 ? 12.656 3.690 -13.261 1.00 95.69 115 SER A O 1
ATOM 916 N N . ARG A 1 116 ? 10.926 5.073 -13.633 1.00 95.88 116 ARG A N 1
ATOM 917 C CA . ARG A 1 116 ? 11.559 6.235 -12.980 1.00 95.88 116 ARG A CA 1
ATOM 918 C C . ARG A 1 116 ? 11.919 5.979 -11.517 1.00 95.88 116 ARG A C 1
ATOM 920 O O . ARG A 1 116 ? 12.996 6.363 -11.080 1.00 95.88 116 ARG A O 1
ATOM 927 N N . GLU A 1 117 ? 11.028 5.344 -10.759 1.00 92.25 117 GLU A N 1
ATOM 928 C CA . GLU A 1 117 ? 11.270 4.985 -9.354 1.00 92.25 117 GLU A CA 1
ATOM 929 C C . GLU A 1 117 ? 12.368 3.910 -9.199 1.00 92.25 117 GLU A C 1
ATOM 931 O O . GLU A 1 117 ? 13.023 3.855 -8.160 1.00 92.25 117 GLU A O 1
ATOM 936 N N . ALA A 1 118 ? 12.591 3.075 -10.220 1.00 88.56 118 ALA A N 1
ATOM 937 C CA . ALA A 1 118 ? 13.640 2.055 -10.250 1.00 88.56 118 ALA A CA 1
ATOM 938 C C . ALA A 1 118 ? 14.992 2.560 -10.793 1.00 88.56 118 ALA A C 1
ATOM 940 O O . ALA A 1 118 ? 15.991 1.856 -10.651 1.00 88.56 118 ALA A O 1
ATOM 941 N N . GLY A 1 119 ? 15.037 3.758 -11.387 1.00 88.25 119 GLY A N 1
ATOM 942 C CA . GLY A 1 119 ? 16.230 4.293 -12.050 1.00 88.25 119 GLY A CA 1
ATOM 943 C C . GLY A 1 119 ? 16.511 3.680 -13.430 1.00 88.25 119 GLY A C 1
ATOM 944 O O . GLY A 1 119 ? 17.670 3.637 -13.836 1.00 88.25 119 GLY A O 1
ATOM 945 N N . GLU A 1 120 ? 15.471 3.186 -14.112 1.00 76.38 120 GLU A N 1
ATOM 946 C CA . GLU A 1 120 ? 15.492 2.672 -15.498 1.00 76.38 120 GLU A CA 1
ATOM 947 C C . GLU A 1 120 ? 15.175 3.785 -16.509 1.00 76.38 120 GLU A C 1
ATOM 949 O O . GLU A 1 120 ? 15.873 3.846 -17.547 1.00 76.38 120 GLU A O 1
#

Sequence (120 aa):
AEDALETALRALELGQRTENQDYIASAWRTLGLVASSFAEPILVGGEARDAAACFGESLRVFTEMGAEAERARTLRDWARYERGRGDAESGARMWRESREIFSRLRIRHELERMSREAGE

Radius of gyration: 14.26 Å; chains: 1; bounding box: 38×25×39 Å

pLDDT: mean 96.67, std 4.09, range [70.0, 98.88]

Secondary structure (DSSP, 8-state):
-HHHHHHHHHHHHHHHHTT-HHHHHHHHHHHHHHHTT-SSPEEETTEEE-HHHHHHHHHHHHHHTT-HHHHHHHHHHHHHHHHHTT-HHHHHHHHHHHHHHHHHTT-HHHHHHHHHHHT-

Foldseek 3Di:
DVVLQVVLLVQLVVCVVVVPLVSNLVSLLSLLLVLLPDPFFDARPNDGDHSVRSLVRSLVSCVVVVVLLSNLVSLQSVLVSCVVVPNPPSSVVSLVSSLVSCVVVVVVVVNVVSCVVVVD